Protein AF-A0A1X0QYY3-F1 (afdb_monomer_lite)

Secondary structure (DSSP, 8-state):
----SHHHHHHHHHHHHHHHHHHT--SS------HHHHHHHHHHHHHHHTS-----HHHHHHHHTTS-GGGPPPHHHHHHHHSPPPHHHHHHHHHTS-S-----TT---HHHHHHHH--S-EEEEEEPSS-TTSGGGEEEEEE--HHHHHHTT--

Structure (mmCIF, N/CA/C/O backbone):
data_AF-A0A1X0QYY3-F1
#
_entry.id   AF-A0A1X0QYY3-F1
#
loop_
_atom_site.group_PDB
_atom_site.id
_atom_site.type_symbol
_atom_site.label_atom_id
_atom_site.label_alt_id
_atom_site.label_comp_id
_atom_site.label_asym_id
_atom_site.label_entity_id
_atom_site.label_seq_id
_atom_site.pdbx_PDB_ins_code
_atom_site.Cartn_x
_atom_site.Cartn_y
_atom_site.Cartn_z
_atom_site.occupancy
_atom_site.B_iso_or_equiv
_atom_site.auth_seq_id
_atom_site.auth_comp_id
_atom_site.auth_asym_id
_atom_site.auth_atom_id
_atom_site.pdbx_PDB_model_num
ATOM 1 N N . MET A 1 1 ? -11.728 21.970 -19.030 1.00 33.69 1 MET A N 1
ATOM 2 C CA . MET A 1 1 ? -11.061 21.606 -20.298 1.00 33.69 1 MET A CA 1
ATOM 3 C C . MET A 1 1 ? -9.627 21.229 -19.942 1.00 33.69 1 MET A C 1
ATOM 5 O O . MET A 1 1 ? -8.885 22.093 -19.512 1.00 33.69 1 MET A O 1
ATOM 9 N N . GLN A 1 2 ? -9.416 19.934 -19.675 1.00 32.53 2 GLN A N 1
ATOM 10 C CA . GLN A 1 2 ? -8.563 19.033 -20.483 1.00 32.53 2 GLN A CA 1
ATOM 11 C C . GLN A 1 2 ? -7.072 19.194 -20.107 1.00 32.53 2 GLN A C 1
ATOM 13 O O . GLN A 1 2 ? -6.435 20.162 -20.486 1.00 32.53 2 GLN A O 1
ATOM 18 N N . VAL A 1 3 ? -6.589 18.435 -19.112 1.00 41.53 3 VAL A N 1
ATOM 19 C CA . VAL A 1 3 ? -5.843 17.160 -19.271 1.00 41.53 3 VAL A CA 1
ATOM 20 C C . VAL A 1 3 ? -4.565 17.349 -20.106 1.00 41.53 3 VAL A C 1
ATOM 22 O O . VAL A 1 3 ? -4.583 17.112 -21.304 1.00 41.53 3 VAL A O 1
ATOM 25 N N . SER A 1 4 ? -3.452 17.777 -19.488 1.00 36.91 4 SER A N 1
ATOM 26 C CA . SER A 1 4 ? -2.112 17.702 -20.112 1.00 36.91 4 SER A CA 1
ATOM 27 C C . SER A 1 4 ? -0.960 17.861 -19.100 1.00 36.91 4 SER A C 1
ATOM 29 O O . SER A 1 4 ? -0.068 18.687 -19.261 1.00 36.91 4 SER A O 1
ATOM 31 N N . ALA A 1 5 ? -0.984 17.103 -17.999 1.00 42.31 5 ALA A N 1
ATOM 32 C CA . ALA A 1 5 ? 0.175 17.015 -17.096 1.00 42.31 5 ALA A CA 1
ATOM 33 C C . ALA A 1 5 ? 1.003 15.742 -17.361 1.00 42.31 5 ALA A C 1
ATOM 35 O O . ALA A 1 5 ? 2.226 15.792 -17.373 1.00 42.31 5 ALA A O 1
ATOM 36 N N . GLY A 1 6 ? 0.346 14.620 -17.686 1.00 40.00 6 GLY A N 1
ATOM 37 C CA . GLY A 1 6 ? 1.027 13.338 -17.913 1.00 40.00 6 GLY A CA 1
ATOM 38 C C . GLY A 1 6 ? 1.786 13.224 -19.242 1.00 40.00 6 GLY A C 1
ATOM 39 O O . GLY A 1 6 ? 2.788 12.524 -19.310 1.00 40.00 6 GLY A O 1
ATOM 40 N N . VAL A 1 7 ? 1.359 13.928 -20.298 1.00 46.41 7 VAL A N 1
ATOM 41 C CA . VAL A 1 7 ? 1.981 13.814 -21.637 1.00 46.41 7 VAL A CA 1
ATOM 42 C C . VAL A 1 7 ? 3.328 14.547 -21.705 1.00 46.41 7 VAL A C 1
ATOM 44 O O . VAL A 1 7 ? 4.254 14.090 -22.369 1.00 46.41 7 VAL A O 1
ATOM 47 N N . ASN A 1 8 ? 3.472 15.650 -20.964 1.00 51.38 8 ASN A N 1
ATOM 48 C CA . ASN A 1 8 ? 4.705 16.442 -20.944 1.00 51.38 8 ASN A CA 1
ATOM 49 C C . ASN A 1 8 ? 5.856 15.715 -20.239 1.00 51.38 8 ASN A C 1
ATOM 51 O O . ASN A 1 8 ? 6.997 15.804 -20.681 1.00 51.38 8 ASN A O 1
ATOM 55 N N . GLN A 1 9 ? 5.558 14.941 -19.195 1.00 50.88 9 GLN A N 1
ATOM 56 C CA . GLN A 1 9 ? 6.575 14.204 -18.448 1.00 50.88 9 GLN A CA 1
ATOM 57 C C . GLN A 1 9 ? 7.105 12.996 -19.236 1.00 50.88 9 GLN A C 1
ATOM 59 O O . GLN A 1 9 ? 8.307 12.750 -19.250 1.00 50.88 9 GLN A O 1
ATOM 64 N N . VAL A 1 10 ? 6.238 12.290 -19.973 1.00 54.25 10 VAL A N 1
ATOM 65 C CA . VAL A 1 10 ? 6.645 11.155 -20.824 1.00 54.25 10 VAL A CA 1
ATOM 66 C C . VAL A 1 10 ? 7.508 11.613 -22.004 1.00 54.25 10 VAL A C 1
ATOM 68 O O . VAL A 1 10 ? 8.507 10.967 -22.312 1.00 54.25 10 VAL A O 1
ATOM 71 N N . ASN A 1 11 ? 7.173 12.745 -22.634 1.00 56.66 11 ASN A N 1
ATOM 72 C CA . ASN A 1 11 ? 7.979 13.312 -23.721 1.00 56.66 11 ASN A CA 1
ATOM 73 C C . ASN A 1 11 ? 9.353 13.802 -23.237 1.00 56.66 11 ASN A C 1
ATOM 75 O O . ASN A 1 11 ? 10.343 13.653 -23.951 1.00 56.66 11 ASN A O 1
ATOM 79 N N . TYR A 1 12 ? 9.424 14.348 -22.021 1.00 60.81 12 TYR A N 1
ATOM 80 C CA . TYR A 1 12 ? 10.675 14.798 -21.413 1.00 60.81 12 TYR A CA 1
ATOM 81 C C . TYR A 1 12 ? 11.611 13.619 -21.101 1.00 60.81 12 TYR A C 1
ATOM 83 O O . TYR A 1 12 ? 12.764 13.609 -21.528 1.00 60.81 12 TYR A O 1
ATOM 91 N N . LEU A 1 13 ? 11.079 12.567 -20.470 1.00 58.81 13 LEU A N 1
ATOM 92 C CA . LEU A 1 13 ? 11.838 11.354 -20.145 1.00 58.81 13 LEU A CA 1
ATOM 93 C C . LEU A 1 13 ? 12.320 10.605 -21.400 1.00 58.81 13 LEU A C 1
ATOM 95 O O . LEU A 1 13 ? 13.425 10.063 -21.408 1.00 58.81 13 LEU A O 1
ATOM 99 N N . TRP A 1 14 ? 11.537 10.608 -22.487 1.00 62.06 14 TRP A N 1
ATOM 100 C CA . TRP A 1 14 ? 11.977 10.064 -23.779 1.00 62.06 14 TRP A CA 1
ATOM 101 C C . TRP A 1 14 ? 13.148 10.846 -24.387 1.00 62.06 14 TRP A C 1
ATOM 103 O O . TRP A 1 14 ? 14.053 10.236 -24.960 1.00 62.06 14 TRP A O 1
ATOM 113 N N . GLY A 1 15 ? 13.157 12.174 -24.244 1.00 68.56 15 GLY A N 1
ATOM 114 C CA . GLY A 1 15 ? 14.273 13.019 -24.673 1.00 68.56 15 GLY A CA 1
ATOM 115 C C . GLY A 1 15 ? 15.559 12.748 -23.884 1.00 68.56 15 GLY A C 1
ATOM 116 O O . GLY A 1 15 ? 16.633 12.641 -24.476 1.00 68.56 15 GLY A O 1
ATOM 117 N N . GLU A 1 16 ? 15.455 12.558 -22.566 1.00 69.69 16 GLU A N 1
ATOM 118 C CA . GLU A 1 16 ? 16.599 12.233 -21.698 1.00 69.69 16 GLU A CA 1
ATOM 119 C C . GLU A 1 16 ? 17.161 10.831 -21.963 1.00 69.69 16 GLU A C 1
ATOM 121 O O . GLU A 1 16 ? 18.379 10.654 -22.029 1.00 69.69 16 GLU A O 1
ATOM 126 N N . LEU A 1 17 ? 16.296 9.846 -22.222 1.00 65.56 17 LEU A N 1
ATOM 127 C CA . LEU A 1 17 ? 16.700 8.505 -22.654 1.00 65.56 17 LEU A CA 1
ATOM 128 C C . LEU A 1 17 ? 17.460 8.527 -23.986 1.00 65.56 17 LEU A C 1
ATOM 130 O O . LEU A 1 17 ? 18.487 7.858 -24.135 1.00 65.56 17 LEU A O 1
ATOM 134 N N . GLN A 1 18 ? 16.988 9.316 -24.956 1.00 66.50 18 GLN A N 1
ATOM 135 C CA . GLN A 1 18 ? 17.684 9.493 -26.231 1.00 66.50 18 GLN A CA 1
ATOM 136 C C . GLN A 1 18 ? 19.045 10.171 -26.040 1.00 66.50 18 GLN A C 1
ATOM 138 O O . GLN A 1 18 ? 20.029 9.730 -26.638 1.00 66.50 18 GLN A O 1
ATOM 143 N N . ALA A 1 19 ? 19.138 11.187 -25.180 1.00 65.88 19 ALA A N 1
ATOM 144 C CA . ALA A 1 19 ? 20.401 11.847 -24.856 1.00 65.88 19 ALA A CA 1
ATOM 145 C C . ALA A 1 19 ? 21.389 10.903 -24.143 1.00 65.88 19 ALA A C 1
ATOM 147 O O . ALA A 1 19 ? 22.567 10.859 -24.505 1.00 65.88 19 ALA A O 1
ATOM 148 N N . TYR A 1 20 ? 20.917 10.079 -23.203 1.00 66.75 20 TYR A N 1
ATOM 149 C CA . TYR A 1 20 ? 21.732 9.088 -22.491 1.00 66.75 20 TYR A CA 1
ATOM 150 C C . TYR A 1 20 ? 22.242 7.973 -23.422 1.00 66.75 20 TYR A C 1
ATOM 152 O O . TYR A 1 20 ? 23.420 7.605 -23.388 1.00 66.75 20 TYR A O 1
ATOM 160 N N . SER A 1 21 ? 21.396 7.503 -24.345 1.00 64.25 21 SER A N 1
ATOM 161 C CA . SER A 1 21 ? 21.794 6.585 -25.424 1.00 64.25 21 SER A CA 1
ATOM 162 C C . SER A 1 21 ? 22.824 7.210 -26.380 1.00 64.25 21 SER A C 1
ATOM 164 O O . SER A 1 21 ? 23.722 6.526 -26.873 1.00 64.25 21 SER A O 1
ATOM 166 N N . CYS A 1 22 ? 22.750 8.522 -26.630 1.00 59.47 22 CYS A N 1
ATOM 167 C CA . CYS A 1 22 ? 23.766 9.238 -27.405 1.00 59.47 22 CYS A CA 1
ATOM 168 C C . CYS A 1 22 ? 25.091 9.402 -26.644 1.00 59.47 22 CYS A C 1
ATOM 170 O O . CYS A 1 22 ? 26.144 9.370 -27.274 1.00 59.47 22 CYS A O 1
ATOM 172 N N . SER A 1 23 ? 25.048 9.569 -25.318 1.00 61.09 23 SER A N 1
ATOM 173 C CA . SER A 1 23 ? 26.229 9.797 -24.471 1.00 61.09 23 SER A CA 1
ATOM 174 C C . SER A 1 23 ? 27.039 8.529 -24.182 1.00 61.09 23 SER A C 1
ATOM 176 O O . SER A 1 23 ? 28.231 8.618 -23.906 1.00 61.09 23 SER A O 1
ATOM 178 N N . THR A 1 24 ? 26.413 7.354 -24.234 1.00 57.12 24 THR A N 1
ATOM 179 C CA . THR A 1 24 ? 27.061 6.045 -24.019 1.00 57.12 24 THR A CA 1
ATOM 180 C C . THR A 1 24 ? 27.655 5.449 -25.302 1.00 57.12 24 THR A C 1
ATOM 182 O O . THR A 1 24 ? 28.271 4.382 -25.269 1.00 57.12 24 THR A O 1
ATOM 185 N N . ARG A 1 25 ? 27.526 6.147 -26.442 1.00 55.41 25 ARG A N 1
ATOM 186 C CA . ARG A 1 25 ? 28.123 5.757 -27.724 1.00 55.41 25 ARG A CA 1
ATOM 187 C C . ARG A 1 25 ? 29.646 5.874 -27.643 1.00 55.41 25 ARG A C 1
ATOM 189 O O . ARG A 1 25 ? 30.213 6.951 -27.804 1.00 55.41 25 ARG A O 1
ATOM 196 N N . ASN A 1 26 ? 30.313 4.751 -27.401 1.00 51.72 26 ASN A N 1
ATOM 197 C CA . ASN A 1 26 ? 31.762 4.682 -27.512 1.00 51.72 26 ASN A CA 1
ATOM 198 C C . ASN A 1 26 ? 32.194 4.907 -28.976 1.00 51.72 26 ASN A C 1
ATOM 200 O O . ASN A 1 26 ? 31.438 4.668 -29.917 1.00 51.72 26 ASN A O 1
ATOM 204 N N . THR A 1 27 ? 33.415 5.404 -29.123 1.00 50.72 27 THR A N 1
ATOM 205 C CA . THR A 1 27 ? 34.093 6.036 -30.268 1.00 50.72 27 THR A CA 1
ATOM 206 C C . THR A 1 27 ? 34.260 5.154 -31.520 1.00 50.72 27 THR A C 1
ATOM 208 O O . THR A 1 27 ? 35.345 5.020 -32.078 1.00 50.72 27 THR A O 1
ATOM 211 N N . SER A 1 28 ? 33.201 4.513 -31.994 1.00 49.25 28 SER A N 1
ATOM 212 C CA . SER A 1 28 ? 33.148 3.816 -33.279 1.00 49.25 28 SER A CA 1
ATOM 213 C C . SER A 1 28 ? 31.720 3.909 -33.789 1.00 49.25 28 SER A C 1
ATOM 215 O O . SER A 1 28 ? 30.808 3.321 -33.217 1.00 49.25 28 SER A O 1
ATOM 217 N N . GLN A 1 29 ? 31.530 4.716 -34.832 1.00 51.09 29 GLN A N 1
ATOM 218 C CA . GLN A 1 29 ? 30.257 5.041 -35.481 1.00 51.09 29 GLN A CA 1
ATOM 219 C C . GLN A 1 29 ? 29.562 3.805 -36.084 1.00 51.09 29 GLN A C 1
ATOM 221 O O . GLN A 1 29 ? 29.428 3.691 -37.299 1.00 51.09 29 GLN A O 1
ATOM 226 N N . THR A 1 30 ? 29.084 2.882 -35.254 1.00 46.44 30 THR A N 1
ATOM 227 C CA . THR A 1 30 ? 28.299 1.736 -35.718 1.00 46.44 30 THR A CA 1
ATOM 228 C C . THR A 1 30 ? 27.089 1.573 -34.819 1.00 46.44 30 THR A C 1
ATOM 230 O O . THR A 1 30 ? 27.193 1.186 -33.660 1.00 46.44 30 THR A O 1
ATOM 233 N N . ILE A 1 31 ? 25.926 1.924 -35.364 1.00 60.81 31 ILE A N 1
ATOM 234 C CA . ILE A 1 31 ? 24.623 1.725 -34.738 1.00 60.81 31 ILE A CA 1
ATOM 235 C C . ILE A 1 31 ? 24.265 0.253 -34.950 1.00 60.81 31 ILE A C 1
ATOM 237 O O . ILE A 1 31 ? 23.562 -0.084 -35.895 1.00 60.81 31 ILE A O 1
ATOM 241 N N . ASN A 1 32 ? 24.774 -0.632 -34.099 1.00 55.44 32 ASN A N 1
ATOM 242 C CA . ASN A 1 32 ? 24.188 -1.958 -33.949 1.00 55.44 32 ASN A CA 1
ATOM 243 C C . ASN A 1 32 ? 23.343 -1.902 -32.683 1.00 55.44 32 ASN A C 1
ATOM 245 O O . ASN A 1 32 ? 23.846 -1.646 -31.600 1.00 55.44 32 ASN A O 1
ATOM 249 N N . THR A 1 33 ? 22.029 -1.963 -32.875 1.00 65.75 33 THR A N 1
ATOM 250 C CA . THR A 1 33 ? 21.014 -1.792 -31.831 1.00 65.75 33 THR A CA 1
ATOM 251 C C . THR A 1 33 ? 20.364 -3.144 -31.599 1.00 65.75 33 THR A C 1
ATOM 253 O O . THR A 1 33 ? 19.229 -3.408 -32.001 1.00 65.75 33 THR A O 1
ATOM 256 N N . THR A 1 34 ? 21.129 -4.059 -31.015 1.00 74.44 34 THR A N 1
ATOM 257 C CA . THR A 1 34 ? 20.605 -5.368 -30.638 1.00 74.44 34 THR A CA 1
ATOM 258 C C . THR A 1 34 ? 19.624 -5.179 -29.483 1.00 74.44 34 THR A C 1
ATOM 260 O O . THR A 1 34 ? 19.819 -4.327 -28.617 1.00 74.44 34 THR A O 1
ATOM 263 N N . LYS A 1 35 ? 18.559 -5.989 -29.424 1.00 74.75 35 LYS A N 1
ATOM 264 C CA . LYS A 1 35 ? 17.562 -5.925 -28.337 1.00 74.75 35 LYS A CA 1
ATOM 265 C C . LYS A 1 35 ? 18.203 -5.993 -26.939 1.00 74.75 35 LYS A C 1
ATOM 267 O O . LYS A 1 35 ? 17.701 -5.352 -26.026 1.00 74.75 35 LYS A O 1
ATOM 272 N N . GLY A 1 36 ? 19.295 -6.749 -26.788 1.00 76.25 36 GLY A N 1
ATOM 273 C CA . GLY A 1 36 ? 20.052 -6.839 -25.534 1.00 76.25 36 GLY A CA 1
ATOM 274 C C . GLY A 1 36 ? 20.667 -5.501 -25.120 1.00 76.25 36 GLY A C 1
ATOM 275 O O . GLY A 1 36 ? 20.405 -5.028 -24.025 1.00 76.25 36 GLY A O 1
ATOM 276 N N . GLU A 1 37 ? 21.360 -4.831 -26.041 1.00 77.00 37 GLU A N 1
ATOM 277 C CA . GLU A 1 37 ? 22.013 -3.539 -25.788 1.00 77.00 37 GLU A CA 1
ATOM 278 C C . GLU A 1 37 ? 20.995 -2.444 -25.434 1.00 77.00 37 GLU A C 1
ATOM 280 O O . GLU A 1 37 ? 21.240 -1.621 -24.555 1.00 77.00 37 GLU A O 1
ATOM 285 N N . MET A 1 38 ? 19.810 -2.457 -26.061 1.00 78.88 38 MET A N 1
ATOM 286 C CA . MET A 1 38 ? 18.720 -1.552 -25.675 1.00 78.88 38 MET A CA 1
ATOM 287 C C . MET A 1 38 ? 18.208 -1.820 -24.254 1.00 78.88 38 MET A C 1
ATOM 289 O O . MET A 1 38 ? 17.923 -0.871 -23.526 1.00 78.88 38 MET A O 1
ATOM 293 N N . LEU A 1 39 ? 18.072 -3.090 -23.855 1.00 81.94 39 LEU A N 1
ATOM 294 C CA . LEU A 1 39 ? 17.605 -3.449 -22.513 1.00 81.94 39 LEU A CA 1
ATOM 295 C C . LEU A 1 39 ? 18.621 -3.058 -21.439 1.00 81.94 39 LEU A C 1
ATOM 297 O O . LEU A 1 39 ? 18.211 -2.549 -20.399 1.00 81.94 39 LEU A O 1
ATOM 301 N N . ASP A 1 40 ? 19.915 -3.214 -21.713 1.00 81.38 40 ASP A N 1
ATOM 302 C CA . ASP A 1 40 ? 20.981 -2.816 -20.791 1.00 81.38 40 ASP A CA 1
ATOM 303 C C . ASP A 1 40 ? 20.992 -1.294 -20.570 1.00 81.38 40 ASP A C 1
ATOM 305 O 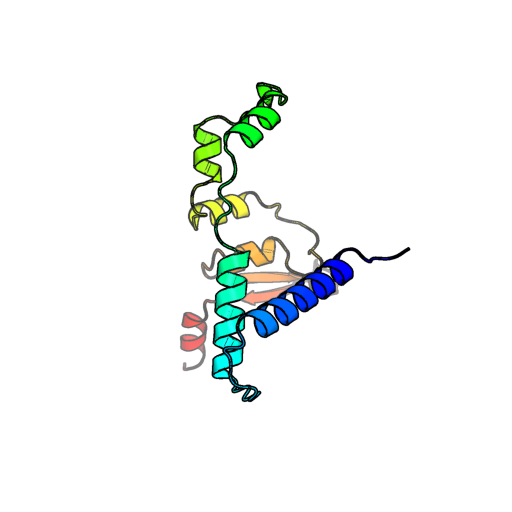O . ASP A 1 40 ? 21.100 -0.829 -19.434 1.00 81.38 40 ASP A O 1
ATOM 309 N N . ILE A 1 41 ? 20.786 -0.506 -21.633 1.00 81.50 41 ILE A N 1
ATOM 310 C CA . ILE A 1 41 ? 20.673 0.961 -21.544 1.00 81.50 41 ILE A CA 1
ATOM 311 C C . ILE A 1 41 ? 19.443 1.372 -20.726 1.00 81.50 41 ILE A C 1
ATOM 313 O O . ILE A 1 41 ? 19.537 2.247 -19.866 1.00 81.50 41 ILE A O 1
ATOM 317 N N . VAL A 1 42 ? 18.290 0.745 -20.975 1.00 82.62 42 VAL A N 1
ATOM 318 C CA . VAL A 1 42 ? 17.044 1.027 -20.244 1.00 82.62 42 VAL A CA 1
ATOM 319 C C . VAL A 1 42 ? 17.185 0.657 -18.767 1.00 82.62 42 VAL A C 1
ATOM 321 O O . VAL A 1 42 ? 16.783 1.433 -17.899 1.00 82.62 42 VAL A O 1
ATOM 324 N N . ALA A 1 43 ? 17.789 -0.495 -18.471 1.00 84.06 43 ALA A N 1
ATOM 325 C CA . ALA A 1 43 ? 18.042 -0.941 -17.108 1.00 84.06 43 ALA A CA 1
ATOM 326 C C . ALA A 1 43 ? 18.977 0.024 -16.369 1.00 84.06 43 ALA A C 1
ATOM 328 O O . ALA A 1 43 ? 18.665 0.419 -15.246 1.00 84.06 43 ALA A O 1
ATOM 329 N N . ALA A 1 44 ? 20.074 0.453 -16.998 1.00 84.06 44 ALA A N 1
ATOM 330 C CA . ALA A 1 44 ? 20.995 1.429 -16.420 1.00 84.06 44 ALA A CA 1
ATOM 331 C C . ALA A 1 44 ? 20.310 2.778 -16.162 1.00 84.06 44 ALA A C 1
ATOM 333 O O . ALA A 1 44 ? 20.397 3.304 -15.054 1.00 84.06 44 ALA A O 1
ATOM 334 N N . PHE A 1 45 ? 19.560 3.295 -17.140 1.00 84.69 45 PHE A N 1
ATOM 335 C CA . PHE A 1 45 ? 18.845 4.562 -17.004 1.00 84.69 45 PHE A CA 1
ATOM 336 C C . PHE A 1 45 ? 17.845 4.534 -15.849 1.00 84.69 45 PHE A C 1
ATOM 338 O O . PHE A 1 45 ? 17.888 5.408 -14.989 1.00 84.69 45 PHE A O 1
ATOM 345 N N . TYR A 1 46 ? 16.968 3.528 -15.790 1.00 83.56 46 TYR A N 1
ATOM 346 C CA . TYR A 1 46 ? 15.976 3.453 -14.717 1.00 83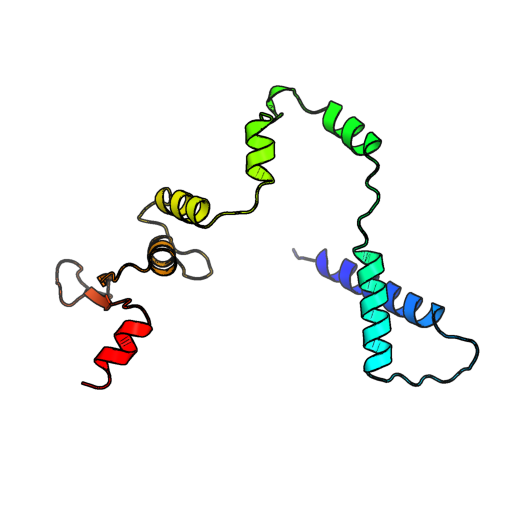.56 46 TYR A CA 1
ATOM 347 C C . TYR A 1 46 ? 16.602 3.129 -13.361 1.00 83.56 46 TYR A C 1
ATOM 349 O O . TYR A 1 46 ? 16.100 3.604 -12.346 1.00 83.56 46 TYR A O 1
ATOM 357 N N . SER A 1 47 ? 17.720 2.399 -13.330 1.00 84.88 47 SER A N 1
ATOM 358 C CA . SER A 1 47 ? 18.485 2.204 -12.094 1.00 84.88 47 SER A CA 1
ATOM 359 C C . SER A 1 47 ? 19.048 3.526 -11.572 1.00 84.88 47 SER A C 1
ATOM 361 O O . SER A 1 47 ? 19.045 3.749 -10.369 1.00 84.88 47 SER A O 1
ATOM 363 N N . THR A 1 48 ? 19.494 4.423 -12.456 1.00 85.12 48 THR A N 1
ATOM 364 C CA . THR A 1 48 ? 19.926 5.777 -12.080 1.00 85.12 48 THR A CA 1
ATOM 365 C C . THR A 1 48 ? 18.748 6.691 -11.736 1.00 85.12 48 THR A C 1
ATOM 367 O O . THR A 1 48 ? 18.837 7.448 -10.778 1.00 85.12 48 THR A O 1
ATOM 370 N N . LEU A 1 49 ? 17.637 6.614 -12.472 1.00 85.06 49 LEU A N 1
ATOM 371 C CA . LEU A 1 49 ? 16.456 7.458 -12.256 1.00 85.06 49 LEU A CA 1
ATOM 372 C C . LEU A 1 49 ? 15.778 7.176 -10.910 1.00 85.06 49 LEU A C 1
ATOM 374 O O . LEU A 1 49 ? 15.294 8.092 -10.254 1.00 85.06 49 LEU A O 1
ATOM 378 N N . TYR A 1 50 ? 15.731 5.902 -10.520 1.00 80.69 50 TYR A N 1
ATOM 379 C CA . TYR A 1 50 ? 15.152 5.445 -9.259 1.00 80.69 50 TYR A CA 1
ATOM 380 C C . TYR A 1 50 ? 16.214 5.114 -8.209 1.00 80.69 50 TYR A C 1
ATOM 382 O O . TYR A 1 50 ? 15.920 4.402 -7.244 1.00 80.69 50 TYR A O 1
ATOM 390 N N . LEU A 1 51 ? 17.443 5.615 -8.375 1.00 81.44 51 LEU A N 1
ATOM 391 C CA . LEU A 1 51 ? 18.413 5.580 -7.289 1.00 81.44 51 LEU A CA 1
ATOM 392 C C . LEU A 1 51 ? 17.778 6.306 -6.089 1.00 81.44 51 LEU A C 1
ATOM 394 O O . LEU A 1 51 ? 17.120 7.328 -6.297 1.00 81.44 51 LEU A O 1
ATOM 398 N N . PRO A 1 52 ? 17.921 5.803 -4.850 1.00 71.56 52 PRO A N 1
ATOM 399 C CA . PRO A 1 52 ? 17.421 6.519 -3.690 1.00 71.56 52 PRO A CA 1
ATOM 400 C C . PRO A 1 52 ? 18.121 7.872 -3.663 1.00 71.56 52 PRO A C 1
ATOM 402 O O . PRO A 1 52 ? 19.333 7.935 -3.449 1.00 71.56 52 PRO A O 1
ATOM 405 N N . ASP A 1 53 ? 17.372 8.933 -3.950 1.00 68.94 53 ASP A N 1
ATOM 406 C CA . ASP A 1 53 ? 17.900 10.283 -3.866 1.00 68.94 53 ASP A CA 1
ATOM 407 C C . ASP A 1 53 ? 18.402 10.457 -2.431 1.00 68.94 53 ASP A C 1
ATOM 409 O O . ASP A 1 53 ? 17.727 10.025 -1.485 1.00 68.94 53 ASP A O 1
ATOM 413 N N . SER A 1 54 ? 19.602 11.010 -2.242 1.00 68.50 54 SER A N 1
ATOM 414 C CA . SER A 1 54 ? 20.084 11.312 -0.896 1.00 68.50 54 SER A CA 1
ATOM 415 C C . SER A 1 54 ? 19.259 12.488 -0.394 1.00 68.50 54 SER A C 1
ATOM 417 O O . SER A 1 54 ? 19.673 13.641 -0.499 1.00 68.50 54 SER A O 1
ATOM 419 N N . ALA A 1 55 ? 18.040 12.200 0.054 1.00 65.25 55 ALA A N 1
ATOM 420 C CA . ALA A 1 55 ? 17.117 13.191 0.546 1.00 65.25 55 ALA A CA 1
ATOM 421 C C . ALA A 1 55 ? 17.825 13.916 1.687 1.00 65.25 55 ALA A C 1
ATOM 423 O O . ALA A 1 55 ? 18.184 13.308 2.698 1.00 65.25 55 ALA A O 1
ATOM 424 N N . ASP A 1 56 ? 18.095 15.201 1.481 1.00 77.56 56 ASP A N 1
ATOM 425 C CA . ASP A 1 56 ? 18.726 16.031 2.486 1.00 77.56 56 ASP A CA 1
ATOM 426 C C . ASP A 1 56 ? 17.780 16.122 3.686 1.00 77.56 56 ASP A C 1
ATOM 428 O O . ASP A 1 56 ? 16.769 16.830 3.677 1.00 77.56 56 ASP A O 1
ATOM 432 N N . LEU A 1 57 ? 18.105 15.345 4.718 1.00 76.25 57 LEU A N 1
ATOM 433 C CA . LEU A 1 57 ? 17.312 15.236 5.937 1.00 76.25 57 LEU A CA 1
ATOM 434 C C . LEU A 1 57 ? 17.141 16.606 6.610 1.00 76.25 57 LEU A C 1
ATOM 436 O O . LEU A 1 57 ? 16.145 16.819 7.298 1.00 76.25 57 LEU A O 1
ATOM 440 N N . SER A 1 58 ? 18.061 17.551 6.369 1.00 79.94 58 SER A N 1
ATOM 441 C CA . SER A 1 58 ? 17.970 18.910 6.905 1.00 79.94 58 SER A CA 1
ATOM 442 C C . SER A 1 58 ? 16.858 19.733 6.242 1.00 79.94 58 SER A C 1
ATOM 444 O O . SER A 1 58 ? 16.100 20.403 6.943 1.00 79.94 58 SER A O 1
ATOM 446 N N . SER A 1 59 ? 16.668 19.602 4.926 1.00 80.56 59 SER A N 1
ATOM 447 C CA . SER A 1 59 ? 15.561 20.228 4.190 1.00 80.56 59 SER A CA 1
ATOM 448 C C . SER A 1 59 ? 14.192 19.685 4.615 1.00 80.56 59 SER A C 1
ATOM 450 O O . SER A 1 59 ? 13.228 20.445 4.734 1.00 80.56 59 SER A O 1
ATOM 452 N N . ILE A 1 60 ? 14.106 18.378 4.886 1.00 80.94 60 ILE A N 1
ATOM 453 C CA . ILE A 1 60 ? 12.883 17.744 5.400 1.00 80.94 60 ILE A CA 1
ATOM 454 C C . ILE A 1 60 ? 12.563 18.277 6.801 1.00 80.94 60 ILE A C 1
ATOM 456 O O . ILE A 1 60 ? 11.438 18.710 7.045 1.00 80.94 60 ILE A O 1
ATOM 460 N N . ASP A 1 61 ? 13.547 18.313 7.700 1.00 80.69 61 ASP A N 1
ATOM 461 C CA . ASP A 1 61 ? 13.385 18.826 9.066 1.00 80.69 61 ASP A CA 1
ATOM 462 C C . ASP A 1 61 ? 12.985 20.314 9.078 1.00 80.69 61 ASP A C 1
ATOM 464 O O . ASP A 1 61 ? 12.093 20.726 9.821 1.00 80.69 61 ASP A O 1
ATOM 468 N N . SER A 1 62 ? 13.561 21.128 8.186 1.00 83.88 62 SER A N 1
ATOM 469 C CA . SER A 1 62 ? 13.166 22.528 7.985 1.00 83.88 62 SER A CA 1
ATOM 470 C C . SER A 1 62 ? 11.709 22.695 7.545 1.00 83.88 62 SER A C 1
ATOM 472 O O . SER A 1 62 ? 11.066 23.650 7.977 1.00 83.88 62 SER A O 1
ATOM 474 N N . LEU A 1 63 ? 11.173 21.792 6.718 1.00 80.81 63 LEU A N 1
ATOM 475 C CA . LEU A 1 63 ? 9.765 21.813 6.305 1.00 80.81 63 LEU A CA 1
ATOM 476 C C . LEU A 1 63 ? 8.832 21.310 7.414 1.00 80.81 63 LEU A C 1
ATOM 478 O O . LEU A 1 63 ? 7.793 21.922 7.668 1.00 80.81 63 LEU A O 1
ATOM 482 N N . LEU A 1 64 ? 9.209 20.226 8.097 1.00 76.69 64 LEU A N 1
ATOM 483 C CA . LE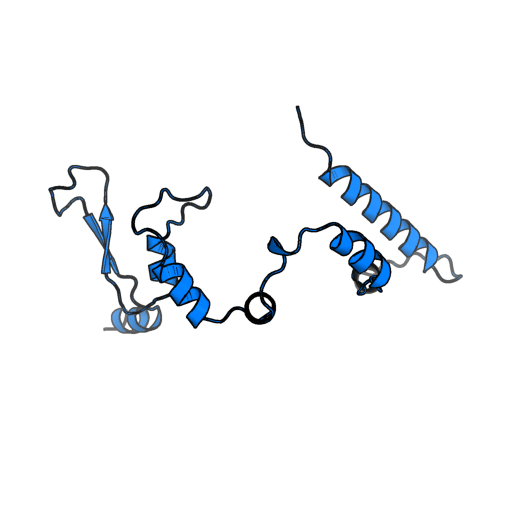U A 1 64 ? 8.412 19.625 9.170 1.00 76.69 64 LEU A CA 1
ATOM 484 C C . LEU A 1 64 ? 8.327 20.523 10.412 1.00 76.69 64 LEU A C 1
ATOM 486 O O . LEU A 1 64 ? 7.299 20.521 11.086 1.00 76.69 64 LEU A O 1
ATOM 490 N N . ARG A 1 65 ? 9.335 21.369 10.666 1.00 76.81 65 ARG A N 1
ATOM 491 C CA . ARG A 1 65 ? 9.330 22.370 11.751 1.00 76.81 65 ARG A CA 1
ATOM 492 C C . ARG A 1 65 ? 8.137 23.331 11.736 1.00 76.81 65 ARG A C 1
ATOM 494 O O . ARG A 1 65 ? 7.817 23.891 12.780 1.00 76.81 65 ARG A O 1
ATOM 501 N N . PHE A 1 66 ? 7.492 23.546 10.588 1.00 79.88 66 PHE A N 1
ATOM 502 C CA . PHE A 1 66 ? 6.310 24.411 10.484 1.00 79.88 66 PHE A CA 1
ATOM 503 C C . PHE A 1 66 ? 4.989 23.690 10.792 1.00 79.88 66 PHE A C 1
ATOM 505 O O . PHE A 1 66 ? 3.950 24.346 10.898 1.00 79.88 66 PHE A O 1
ATOM 512 N N . LEU A 1 67 ? 4.999 22.360 10.928 1.00 78.56 67 LEU A N 1
ATOM 513 C CA . LEU A 1 67 ? 3.815 21.593 11.308 1.00 78.56 67 LEU A CA 1
ATOM 514 C C . LEU A 1 67 ? 3.579 21.700 12.817 1.00 78.56 67 LEU A C 1
ATOM 516 O O . LEU A 1 67 ? 4.503 21.567 13.616 1.00 78.56 67 LEU A O 1
ATOM 520 N N . LEU A 1 68 ? 2.323 21.926 13.205 1.00 71.06 68 LEU A N 1
ATOM 521 C CA . LEU A 1 68 ? 1.925 21.964 14.611 1.00 71.06 68 LEU A CA 1
ATOM 522 C C . LEU A 1 68 ? 2.125 20.592 15.280 1.00 71.06 68 LEU A C 1
ATOM 524 O O . LEU A 1 68 ? 1.882 19.550 14.672 1.00 71.06 68 LEU A O 1
ATOM 528 N N . GLU A 1 69 ? 2.501 20.600 16.561 1.00 65.25 69 GLU A N 1
ATOM 529 C CA . GLU A 1 69 ? 2.784 19.404 17.377 1.00 65.25 69 GLU A CA 1
ATOM 530 C C . GLU A 1 69 ? 1.623 18.389 17.426 1.00 65.25 69 GLU A C 1
ATOM 532 O O . GLU A 1 69 ? 1.844 17.196 17.604 1.00 65.25 69 GLU A O 1
ATOM 537 N N . ASN A 1 70 ? 0.383 18.825 17.191 1.00 67.38 70 ASN A N 1
ATOM 538 C CA . ASN A 1 70 ? -0.797 17.956 17.151 1.00 67.38 70 ASN A CA 1
ATOM 539 C C . ASN A 1 70 ? -0.960 17.154 15.844 1.00 67.38 70 ASN A C 1
ATOM 541 O O . ASN A 1 70 ? -1.867 16.326 15.764 1.00 67.38 70 ASN A O 1
ATOM 545 N N . LEU A 1 71 ? -0.130 17.400 14.824 1.00 68.38 71 LEU A N 1
ATOM 546 C CA . LEU A 1 71 ? -0.073 16.589 13.601 1.00 68.38 71 LEU A CA 1
ATOM 547 C C . LEU A 1 71 ? 0.986 15.478 13.674 1.00 68.38 71 LEU A C 1
ATOM 549 O O . LEU A 1 71 ? 1.034 14.631 12.780 1.00 68.38 71 LEU A O 1
ATOM 553 N N . TYR A 1 72 ? 1.818 15.454 14.718 1.00 77.94 72 TYR A N 1
ATOM 554 C CA . TYR A 1 72 ? 2.791 14.386 14.907 1.00 77.94 72 TYR A CA 1
ATOM 555 C C . TYR A 1 72 ? 2.079 13.140 15.426 1.00 77.94 72 TYR A C 1
ATOM 557 O O . TYR A 1 72 ? 1.449 13.135 16.483 1.00 77.94 72 TYR A O 1
ATOM 565 N N . LEU A 1 73 ? 2.180 12.060 14.659 1.00 80.56 73 LEU A N 1
ATOM 566 C CA . LEU A 1 73 ? 1.737 10.743 15.094 1.00 80.56 73 LEU A CA 1
ATOM 567 C C . LEU A 1 73 ? 2.594 10.272 16.272 1.00 80.56 73 LEU A C 1
ATOM 569 O O . LEU A 1 73 ? 3.784 10.585 16.339 1.00 80.56 73 LEU A O 1
ATOM 573 N N . SER A 1 74 ? 2.024 9.471 17.174 1.00 87.50 74 SER A N 1
ATOM 574 C CA . SER A 1 74 ? 2.823 8.808 18.207 1.00 87.50 74 SER A CA 1
ATOM 575 C C . SER A 1 74 ? 3.884 7.910 17.566 1.00 87.50 74 SER A C 1
ATOM 577 O O . SER A 1 74 ? 3.668 7.357 16.488 1.00 87.50 74 SER A O 1
ATOM 579 N N . GLU A 1 75 ? 5.013 7.708 18.245 1.00 85.94 75 GLU A N 1
ATOM 580 C CA . GLU A 1 75 ? 6.076 6.798 17.790 1.00 85.94 75 GLU A CA 1
ATOM 581 C C . GLU A 1 75 ? 5.527 5.393 17.466 1.00 85.94 75 GLU A C 1
ATOM 583 O O . GLU A 1 75 ? 5.911 4.759 16.483 1.00 85.94 75 GLU A O 1
ATOM 588 N N . THR A 1 76 ? 4.526 4.950 18.230 1.00 88.31 76 THR A N 1
ATOM 589 C CA . THR A 1 76 ? 3.787 3.703 17.998 1.00 88.31 76 THR A CA 1
ATOM 590 C C . THR A 1 76 ? 2.951 3.713 16.715 1.00 88.31 76 THR A C 1
ATOM 592 O O . THR A 1 76 ? 2.916 2.718 15.999 1.00 88.31 76 THR A O 1
ATOM 595 N N . ALA A 1 77 ? 2.287 4.822 16.383 1.00 86.44 77 ALA A N 1
ATOM 596 C CA . ALA A 1 77 ? 1.514 4.939 15.150 1.00 86.44 77 ALA A CA 1
ATOM 597 C C . ALA A 1 77 ? 2.433 5.059 13.926 1.00 86.44 77 ALA A C 1
ATOM 599 O O . ALA A 1 77 ? 2.151 4.464 12.890 1.00 86.44 77 ALA A O 1
ATOM 600 N N . GLN A 1 78 ? 3.561 5.764 14.052 1.00 88.75 78 GLN A N 1
ATOM 601 C CA . GLN A 1 78 ? 4.566 5.860 12.989 1.00 88.75 78 GLN A CA 1
ATOM 602 C C . GLN A 1 78 ? 5.157 4.487 12.656 1.00 88.75 78 GLN A C 1
ATOM 604 O O . GLN A 1 78 ? 5.190 4.089 11.493 1.00 88.75 78 GLN A O 1
ATOM 609 N N . THR A 1 79 ? 5.565 3.731 13.677 1.00 87.75 79 THR A N 1
ATOM 610 C CA . THR A 1 79 ? 6.093 2.370 13.502 1.00 87.75 79 THR A CA 1
ATOM 611 C C . THR A 1 79 ? 5.046 1.413 12.933 1.00 87.75 79 THR A C 1
ATOM 613 O O . THR A 1 79 ? 5.375 0.609 12.061 1.00 87.75 79 THR A O 1
ATOM 616 N N . MET A 1 80 ? 3.780 1.538 13.340 1.00 87.75 80 MET A N 1
ATOM 617 C CA . MET A 1 80 ? 2.679 0.747 12.784 1.00 87.75 80 MET A CA 1
ATOM 618 C C . MET A 1 80 ? 2.431 1.054 11.298 1.00 87.75 80 MET A C 1
ATOM 620 O O . MET A 1 80 ? 2.299 0.124 10.507 1.00 87.75 80 MET A O 1
ATOM 624 N N . LEU A 1 81 ? 2.463 2.326 10.887 1.00 85.56 81 LEU A N 1
ATOM 625 C CA . LEU A 1 81 ? 2.274 2.721 9.482 1.00 85.56 81 LEU A CA 1
ATOM 626 C C . LEU A 1 81 ? 3.417 2.291 8.552 1.00 85.56 81 LEU A C 1
ATOM 628 O O . LEU A 1 81 ? 3.184 2.091 7.363 1.00 85.56 81 LEU A O 1
ATOM 632 N N . ILE A 1 82 ? 4.641 2.175 9.073 1.00 89.56 82 ILE A N 1
ATOM 633 C CA . ILE A 1 82 ? 5.819 1.738 8.301 1.00 89.56 82 ILE A CA 1
ATOM 634 C C . ILE A 1 82 ? 5.933 0.203 8.283 1.00 89.56 82 ILE A C 1
ATOM 636 O O . ILE A 1 82 ? 6.621 -0.364 7.432 1.00 89.56 82 ILE A O 1
ATOM 640 N N . SER A 1 83 ? 5.262 -0.488 9.209 1.00 87.62 83 SER A N 1
ATOM 641 C CA . SER A 1 83 ? 5.293 -1.947 9.267 1.00 87.62 83 SER A CA 1
ATOM 642 C C . SER A 1 83 ? 4.679 -2.587 8.006 1.00 87.62 83 SER A C 1
ATOM 644 O O . SER A 1 83 ? 3.734 -2.042 7.428 1.00 87.62 83 SER A O 1
ATOM 646 N N . PRO A 1 84 ? 5.198 -3.742 7.544 1.00 91.19 84 PRO A N 1
ATOM 647 C CA . PRO A 1 84 ? 4.605 -4.463 6.423 1.00 91.19 84 PRO A CA 1
ATOM 648 C C . PRO A 1 84 ? 3.140 -4.830 6.689 1.00 91.19 84 PRO A C 1
ATOM 650 O O . PRO A 1 84 ? 2.794 -5.279 7.780 1.00 91.19 84 PRO A O 1
ATOM 65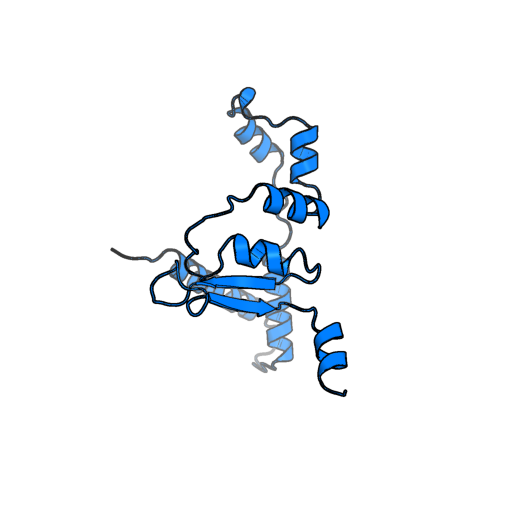3 N N . ILE A 1 85 ? 2.288 -4.706 5.668 1.00 87.69 85 ILE A N 1
ATOM 654 C CA . ILE A 1 85 ? 0.868 -5.065 5.767 1.00 87.69 85 ILE A CA 1
ATOM 655 C C . ILE A 1 85 ? 0.743 -6.577 6.000 1.00 87.69 85 ILE A C 1
ATOM 657 O O . ILE A 1 85 ? 1.131 -7.379 5.148 1.00 87.69 85 ILE A O 1
ATOM 661 N N . THR A 1 86 ? 0.178 -6.967 7.143 1.00 88.62 86 THR A N 1
ATOM 662 C CA . THR A 1 86 ? -0.074 -8.370 7.491 1.00 88.62 86 THR A CA 1
ATOM 663 C C . THR A 1 86 ? -1.450 -8.827 7.012 1.00 88.62 86 THR A C 1
ATOM 665 O O . THR A 1 86 ? -2.379 -8.031 6.863 1.00 88.62 86 THR A O 1
ATOM 668 N N . TYR A 1 87 ? -1.604 -10.136 6.791 1.00 84.31 87 TYR A N 1
ATOM 669 C CA . TYR A 1 87 ? -2.905 -10.729 6.467 1.00 84.31 87 TYR A CA 1
ATOM 670 C C . TYR A 1 87 ? -3.945 -10.454 7.563 1.00 84.31 87 TYR A C 1
ATOM 672 O O . TYR A 1 87 ? -5.095 -10.142 7.265 1.00 84.31 87 TYR A O 1
ATOM 680 N N . ASP A 1 88 ? -3.523 -10.490 8.824 1.00 83.81 88 ASP A N 1
ATOM 681 C CA . ASP A 1 88 ? -4.375 -10.227 9.984 1.00 83.81 88 ASP A CA 1
ATOM 682 C C . ASP A 1 88 ? -4.885 -8.780 9.970 1.00 83.81 88 ASP A C 1
ATOM 684 O O . ASP A 1 88 ? -6.075 -8.545 10.171 1.00 83.81 88 ASP A O 1
ATOM 688 N N . GLY A 1 89 ? -4.014 -7.822 9.627 1.00 84.38 89 GLY A N 1
ATOM 689 C CA . GLY A 1 89 ? -4.388 -6.417 9.456 1.00 84.38 89 GLY A CA 1
ATOM 690 C C . GLY A 1 89 ? -5.350 -6.200 8.285 1.00 84.38 89 GLY A C 1
ATOM 691 O O . GLY A 1 89 ? -6.264 -5.379 8.365 1.00 84.38 89 GLY A O 1
ATOM 692 N N . ILE A 1 90 ? -5.211 -6.982 7.210 1.00 86.19 90 ILE A N 1
ATOM 693 C CA . ILE A 1 90 ? -6.172 -6.983 6.098 1.00 86.19 90 ILE A CA 1
ATOM 694 C C . ILE A 1 90 ? -7.527 -7.534 6.564 1.00 86.19 90 ILE A C 1
ATOM 696 O O . ILE A 1 90 ? -8.568 -6.940 6.272 1.00 86.19 90 ILE A O 1
ATOM 700 N N . LEU A 1 91 ? -7.535 -8.649 7.300 1.00 84.00 91 LEU A N 1
ATOM 701 C CA . LEU A 1 91 ? -8.756 -9.270 7.812 1.00 84.00 91 LEU A CA 1
ATOM 702 C C . LEU A 1 91 ? -9.491 -8.342 8.790 1.00 84.00 91 LEU A C 1
ATOM 704 O O . LEU A 1 91 ? -10.711 -8.182 8.689 1.00 84.00 91 LEU A O 1
ATOM 708 N N . GLU A 1 92 ? -8.753 -7.688 9.687 1.00 84.81 92 GLU A N 1
ATOM 709 C CA . GLU A 1 92 ? -9.270 -6.672 10.604 1.00 84.81 92 GLU A CA 1
ATOM 710 C C . GLU A 1 92 ? -9.855 -5.482 9.832 1.00 84.81 92 GLU A C 1
ATOM 712 O O . GLU A 1 92 ? -11.008 -5.103 10.063 1.00 84.81 92 GLU A O 1
ATOM 717 N N . GLY A 1 93 ? -9.135 -4.963 8.833 1.00 82.88 93 GLY A N 1
ATOM 718 C CA . GLY A 1 93 ? -9.610 -3.873 7.978 1.00 82.88 93 GLY A CA 1
ATOM 719 C C . GLY A 1 93 ? -10.919 -4.202 7.251 1.00 82.88 93 GLY A C 1
ATOM 720 O O . GLY A 1 93 ? -11.836 -3.379 7.198 1.00 82.88 93 GLY A O 1
ATOM 721 N N . ILE A 1 94 ? -11.060 -5.432 6.754 1.00 81.44 94 ILE A N 1
ATOM 722 C CA . ILE A 1 94 ? -12.286 -5.904 6.092 1.00 81.44 94 ILE A CA 1
ATOM 723 C C . ILE A 1 94 ? -13.425 -6.098 7.086 1.00 81.44 94 ILE A C 1
ATOM 725 O O . ILE A 1 94 ? -14.590 -5.866 6.742 1.00 81.44 94 ILE A O 1
ATOM 729 N N . SER A 1 95 ? -13.119 -6.518 8.315 1.00 77.62 95 SER A N 1
ATOM 730 C CA . SER A 1 95 ? -14.122 -6.693 9.365 1.00 77.62 95 SER A CA 1
ATOM 731 C C . SER A 1 95 ? -14.867 -5.382 9.647 1.00 77.62 95 SER A C 1
ATOM 733 O O . SER A 1 95 ? -16.095 -5.411 9.786 1.00 77.62 95 SER A O 1
ATOM 735 N N . CYS A 1 96 ? -14.151 -4.254 9.567 1.00 78.69 96 CYS A N 1
ATOM 736 C CA . CYS A 1 96 ? -14.646 -2.889 9.735 1.00 78.69 96 CYS A CA 1
ATOM 737 C C . CYS A 1 96 ? -15.409 -2.338 8.518 1.00 78.69 96 CYS A C 1
ATOM 739 O O . CYS A 1 96 ? -16.089 -1.317 8.636 1.00 78.69 96 CYS A O 1
ATOM 741 N N . CYS A 1 97 ? -15.331 -2.982 7.346 1.00 78.69 97 CYS A N 1
ATOM 742 C CA . CYS A 1 97 ? -16.046 -2.509 6.163 1.00 78.69 97 CYS A CA 1
ATOM 743 C C . CYS A 1 97 ? -17.574 -2.636 6.335 1.00 78.69 97 CYS A C 1
ATOM 745 O O . CYS A 1 97 ? -18.064 -3.679 6.793 1.00 78.69 97 CYS A O 1
ATOM 747 N N . PRO A 1 98 ? -18.355 -1.620 5.919 1.00 75.50 98 PRO A N 1
ATOM 748 C CA . PRO A 1 98 ? -19.808 -1.659 6.008 1.00 75.50 98 PRO A CA 1
ATOM 749 C C . PRO A 1 98 ? -20.378 -2.784 5.136 1.00 75.50 98 PRO A C 1
ATOM 751 O O . PRO A 1 98 ? -19.947 -2.999 4.005 1.00 75.50 98 PRO A O 1
ATOM 754 N N . LYS A 1 99 ? -21.391 -3.488 5.656 1.00 65.94 99 LYS A N 1
ATOM 755 C CA . LYS A 1 99 ? -22.009 -4.644 4.980 1.00 65.94 99 LYS A CA 1
ATOM 756 C C . LYS A 1 99 ? -22.746 -4.274 3.695 1.00 65.94 99 LYS A C 1
ATOM 758 O O . LYS A 1 99 ? -22.942 -5.138 2.864 1.00 65.94 99 LYS A O 1
ATOM 763 N N . ARG A 1 100 ? -23.160 -3.016 3.535 1.00 65.75 100 ARG A N 1
ATOM 764 C CA . ARG A 1 100 ? -23.800 -2.513 2.318 1.00 65.75 100 ARG A CA 1
ATOM 765 C C . ARG A 1 100 ? -23.048 -1.285 1.839 1.00 65.75 100 ARG A C 1
ATOM 767 O O . ARG A 1 100 ? -23.123 -0.235 2.472 1.00 65.75 100 ARG A O 1
ATOM 774 N N . SER A 1 101 ? -22.341 -1.417 0.724 1.00 67.69 101 SER A N 1
ATOM 775 C CA . SER A 1 101 ? -21.822 -0.279 -0.029 1.00 67.69 101 SER A CA 1
ATOM 776 C C . SER A 1 101 ? -22.168 -0.446 -1.498 1.00 67.69 101 SER A C 1
ATOM 778 O O . SER A 1 101 ? -22.257 -1.565 -2.006 1.00 67.69 101 SER A O 1
ATOM 780 N N . SER A 1 102 ? -22.327 0.677 -2.192 1.00 74.88 102 SER A N 1
ATOM 781 C CA . SER A 1 102 ? -22.358 0.664 -3.649 1.00 74.88 102 SER A CA 1
ATOM 782 C C . SER A 1 102 ? -21.011 0.150 -4.182 1.00 74.88 102 SER A C 1
ATOM 784 O O . SER A 1 102 ? -19.973 0.461 -3.583 1.00 74.88 102 SER A O 1
ATOM 786 N N . PRO A 1 103 ? -20.992 -0.634 -5.273 1.00 75.75 103 PRO A N 1
ATOM 787 C CA . PRO A 1 103 ? -19.748 -1.060 -5.900 1.00 75.75 103 PRO A CA 1
ATOM 788 C C . PRO A 1 103 ? -18.981 0.150 -6.441 1.00 75.75 103 PRO A C 1
ATOM 790 O O . PRO A 1 103 ? -19.583 1.083 -6.978 1.00 75.75 103 PRO A O 1
ATOM 793 N N . GLY A 1 104 ? -17.651 0.126 -6.328 1.00 75.19 104 GLY A N 1
ATOM 794 C CA . GLY A 1 104 ? -16.807 1.097 -7.026 1.00 75.19 104 GLY A CA 1
ATOM 795 C C . GLY A 1 104 ? -16.848 0.898 -8.552 1.00 75.19 104 GLY A C 1
ATOM 796 O O . GLY A 1 104 ? -17.458 -0.059 -9.032 1.00 75.19 104 GLY A O 1
ATOM 797 N N . PRO A 1 105 ? -16.145 1.730 -9.341 1.00 73.81 105 PRO A N 1
ATOM 798 C CA . PRO A 1 105 ? -16.078 1.600 -10.804 1.00 73.81 105 PRO A CA 1
ATOM 799 C C . PRO A 1 105 ? -15.619 0.220 -11.314 1.00 73.81 105 PRO A C 1
ATOM 801 O O . PRO A 1 105 ? -15.924 -0.148 -12.441 1.00 73.81 105 PRO A O 1
ATOM 804 N N . GLY A 1 106 ? -14.915 -0.559 -10.481 1.00 73.44 106 GLY A N 1
ATOM 805 C CA . GLY A 1 106 ? -14.527 -1.946 -10.766 1.00 73.44 106 GLY A CA 1
ATOM 806 C C . GLY A 1 106 ? -15.591 -3.008 -10.449 1.00 73.44 106 GLY A C 1
ATOM 807 O O . GLY A 1 106 ? -15.309 -4.193 -10.584 1.00 73.44 106 GLY A O 1
ATOM 808 N N . GLY A 1 107 ? -16.786 -2.630 -9.982 1.00 74.50 107 GLY A N 1
ATOM 809 C CA . GLY A 1 107 ? -17.905 -3.547 -9.718 1.00 74.50 107 GLY A CA 1
ATOM 810 C C . GLY A 1 107 ? -17.760 -4.449 -8.483 1.00 74.50 107 GLY A C 1
ATOM 811 O O . GLY A 1 107 ? -18.671 -5.218 -8.185 1.00 74.50 107 GLY A O 1
ATOM 812 N N . LEU A 1 108 ? -16.656 -4.352 -7.741 1.00 73.25 108 LEU A N 1
ATOM 813 C CA . LEU A 1 108 ? -16.416 -5.133 -6.526 1.00 73.25 108 LEU A CA 1
ATOM 814 C C . LEU A 1 108 ? -16.971 -4.395 -5.300 1.00 73.25 108 LEU A C 1
ATOM 816 O O . LEU A 1 108 ? -16.547 -3.280 -4.993 1.00 73.25 108 LEU A O 1
ATOM 820 N N . SER A 1 109 ? -17.925 -5.012 -4.601 1.00 78.00 109 SER A N 1
ATOM 821 C CA . SER A 1 109 ? -18.427 -4.543 -3.304 1.00 78.00 109 SER A CA 1
ATOM 822 C C . SER A 1 109 ? -17.588 -5.107 -2.149 1.00 78.00 109 SER A C 1
ATOM 824 O O . SER A 1 109 ? -16.895 -6.117 -2.302 1.00 78.00 109 SER A O 1
ATOM 826 N N . TYR A 1 110 ? -17.681 -4.500 -0.960 1.00 76.44 110 TYR A N 1
ATOM 827 C CA . TYR A 1 110 ? -17.035 -5.040 0.248 1.00 76.44 110 TYR A CA 1
ATOM 828 C C . TYR A 1 110 ? -17.510 -6.454 0.607 1.00 76.44 110 TYR A C 1
ATOM 830 O O . TYR A 1 110 ? -16.755 -7.227 1.194 1.00 76.44 110 TYR A O 1
ATOM 838 N N . GLU A 1 111 ? -18.734 -6.815 0.221 1.00 75.69 111 GLU A N 1
ATOM 839 C CA . GLU A 1 111 ? -19.253 -8.176 0.362 1.00 75.69 111 GLU A CA 1
ATOM 840 C C . GLU A 1 111 ? -18.416 -9.169 -0.456 1.00 75.69 111 GLU A C 1
ATOM 842 O O . GLU A 1 111 ? -18.041 -10.222 0.055 1.00 75.69 111 GLU A O 1
ATOM 847 N N . ILE A 1 112 ? -18.048 -8.807 -1.690 1.00 75.62 112 ILE A N 1
ATOM 848 C CA . ILE A 1 112 ? -17.211 -9.642 -2.560 1.00 75.62 112 ILE A CA 1
ATOM 849 C C . ILE A 1 112 ? -15.783 -9.736 -2.008 1.00 75.62 112 ILE A C 1
ATOM 851 O O . ILE A 1 112 ? -15.216 -10.826 -1.963 1.00 75.62 112 ILE A O 1
ATOM 855 N N . LEU A 1 113 ? -15.217 -8.627 -1.521 1.00 75.62 113 LEU A N 1
ATOM 856 C CA . LEU A 1 113 ? -13.882 -8.614 -0.906 1.00 75.62 113 LEU A CA 1
ATOM 857 C C . LEU A 1 113 ? -13.801 -9.526 0.326 1.00 75.62 113 LEU A C 1
ATOM 859 O O . LEU A 1 113 ? -12.835 -10.272 0.478 1.00 75.62 113 LEU A O 1
ATOM 863 N N . ARG A 1 114 ? -14.840 -9.523 1.172 1.00 75.56 114 ARG A N 1
ATOM 864 C CA . ARG A 1 114 ? -14.922 -10.393 2.354 1.00 75.56 114 ARG A CA 1
ATOM 865 C C . ARG A 1 114 ? -14.939 -11.876 1.978 1.00 75.56 114 ARG A C 1
ATOM 867 O O . ARG A 1 114 ? -14.348 -12.676 2.693 1.00 75.56 114 ARG A O 1
ATOM 874 N N . ILE A 1 115 ? -15.563 -12.228 0.852 1.00 72.06 115 ILE A N 1
ATOM 875 C CA . ILE A 1 115 ? -15.593 -13.608 0.350 1.00 72.06 115 ILE A CA 1
ATOM 876 C C . ILE A 1 115 ? -14.232 -14.030 -0.218 1.00 72.06 115 ILE A C 1
ATOM 878 O O . ILE A 1 115 ? -13.782 -15.139 0.046 1.00 72.06 115 ILE A O 1
ATOM 882 N N . ILE A 1 116 ? -13.569 -13.156 -0.981 1.00 75.62 116 ILE A N 1
ATOM 883 C CA . ILE A 1 116 ? -12.262 -13.461 -1.587 1.00 75.62 116 ILE A CA 1
ATOM 884 C C . ILE A 1 116 ? -11.196 -13.677 -0.508 1.00 75.62 116 ILE A C 1
ATOM 886 O O . ILE A 1 116 ? -10.354 -14.560 -0.639 1.00 75.62 116 ILE A O 1
ATOM 890 N N . ILE A 1 117 ? -11.231 -12.861 0.546 1.00 73.38 117 ILE A N 1
ATOM 891 C CA . ILE A 1 117 ? -10.161 -12.808 1.543 1.00 73.38 117 ILE A CA 1
ATOM 892 C C . ILE A 1 117 ? -10.421 -13.753 2.721 1.00 73.38 117 ILE A C 1
ATOM 894 O O . ILE A 1 117 ? -9.467 -14.208 3.333 1.00 73.38 117 ILE A O 1
ATOM 898 N N . CYS A 1 118 ? -11.673 -14.132 3.004 1.00 68.50 118 CYS A N 1
ATOM 899 C CA . CYS A 1 118 ? -12.005 -15.131 4.025 1.00 68.50 118 CYS A CA 1
ATOM 900 C C . CYS A 1 118 ? -12.676 -16.370 3.398 1.00 68.50 118 CYS A C 1
ATOM 902 O O . CYS A 1 118 ? -13.890 -16.554 3.537 1.00 68.50 118 CYS A O 1
ATOM 904 N N . PRO A 1 119 ? -11.919 -17.239 2.699 1.00 59.28 119 PRO A N 1
ATOM 905 C CA . PRO A 1 119 ? -12.455 -18.437 2.067 1.00 59.28 119 PRO A CA 1
ATOM 906 C C . PRO A 1 119 ? -12.641 -19.564 3.097 1.00 59.28 119 PRO A C 1
ATOM 908 O O . PRO A 1 119 ? -11.983 -20.600 3.049 1.00 59.28 119 PRO A O 1
ATOM 911 N N . SER A 1 120 ? -13.553 -19.372 4.047 1.00 53.81 120 SER A N 1
ATOM 912 C CA . SER A 1 120 ? -14.217 -20.487 4.725 1.00 53.81 120 SER A CA 1
ATOM 913 C C . SER A 1 120 ? -15.488 -20.749 3.932 1.00 53.81 120 SER A C 1
ATOM 915 O O . SER A 1 120 ? -16.305 -19.843 3.814 1.00 53.81 120 SER A O 1
ATOM 917 N N . SER A 1 121 ? -15.603 -21.924 3.307 1.00 55.84 121 SER A N 1
ATOM 918 C CA . SER A 1 121 ? -16.720 -22.365 2.451 1.00 55.84 121 SER A CA 1
ATOM 919 C C . SER A 1 121 ? -18.049 -21.654 2.756 1.00 55.84 121 SER A C 1
ATOM 921 O O . SER A 1 121 ? -18.764 -22.027 3.687 1.00 55.84 121 SER A O 1
ATOM 923 N N . PHE A 1 122 ? -18.366 -20.614 1.978 1.00 59.84 122 PHE A N 1
ATOM 924 C CA . PHE A 1 122 ? -19.508 -19.734 2.219 1.00 59.84 122 PHE A CA 1
ATOM 925 C C . PHE A 1 122 ? -20.472 -19.789 1.032 1.00 59.84 122 PHE A C 1
ATOM 927 O O . PHE A 1 122 ? -20.067 -19.699 -0.131 1.00 59.84 122 PHE A O 1
ATOM 934 N N . VAL A 1 123 ? -21.764 -19.937 1.331 1.00 62.66 123 VAL A N 1
ATOM 935 C CA . VAL A 1 123 ? -22.849 -19.827 0.350 1.00 62.66 123 VAL A CA 1
ATOM 936 C C . VAL A 1 123 ? -23.493 -18.460 0.532 1.00 62.66 123 VAL A C 1
ATOM 938 O O . VAL A 1 123 ? -24.084 -18.188 1.574 1.00 62.66 123 VAL A O 1
ATOM 941 N N . SER A 1 124 ? -23.373 -17.602 -0.481 1.00 66.94 124 SER A N 1
ATOM 942 C CA . SER A 1 124 ? -24.002 -16.277 -0.498 1.00 66.94 124 SER A CA 1
ATOM 943 C C . SER A 1 124 ? -25.167 -16.252 -1.484 1.00 66.94 124 SER A C 1
ATOM 945 O O . SER A 1 124 ? -25.109 -16.892 -2.536 1.00 66.94 124 SER A O 1
ATOM 947 N N . LEU A 1 125 ? -26.224 -15.506 -1.164 1.00 74.06 125 LEU A N 1
ATOM 948 C CA . LEU A 1 125 ? -27.378 -15.311 -2.041 1.00 74.06 125 LEU A CA 1
ATOM 949 C C . LEU A 1 125 ? -27.245 -13.963 -2.757 1.00 74.06 125 LEU A C 1
ATOM 951 O O . LEU A 1 125 ? -27.232 -12.921 -2.104 1.00 74.06 125 LEU A O 1
ATOM 955 N N . LEU A 1 126 ? -27.176 -13.969 -4.091 1.00 78.06 126 LEU A N 1
ATOM 956 C CA . LEU A 1 126 ? -27.230 -12.738 -4.882 1.00 78.06 126 LEU A CA 1
ATOM 957 C C . LEU A 1 126 ? -28.651 -12.476 -5.399 1.00 78.06 126 LEU A C 1
ATOM 959 O O . LEU A 1 126 ? -29.265 -13.389 -5.960 1.00 78.06 126 LEU A O 1
ATOM 963 N N . PRO A 1 127 ? -29.167 -11.243 -5.270 1.00 76.88 127 PRO A N 1
ATOM 964 C CA . PRO A 1 127 ? -30.486 -10.897 -5.776 1.00 76.88 127 PRO A CA 1
ATOM 965 C C . PRO A 1 127 ? -30.500 -10.896 -7.310 1.00 76.88 127 PRO A C 1
ATOM 967 O O . PRO A 1 127 ? -29.621 -10.340 -7.972 1.00 76.88 127 PRO A O 1
ATOM 970 N N . LYS A 1 128 ? -31.524 -11.518 -7.888 1.00 76.62 128 LYS A N 1
ATOM 971 C CA . LYS A 1 128 ? -31.891 -11.446 -9.305 1.00 76.62 128 LYS A CA 1
ATOM 972 C C . LYS A 1 128 ? -32.950 -10.352 -9.474 1.00 76.62 128 LYS A C 1
ATOM 974 O O . LYS A 1 128 ? -33.661 -10.012 -8.535 1.00 76.62 128 LYS A O 1
ATOM 979 N N . CYS A 1 129 ? -33.064 -9.797 -10.679 1.00 70.94 129 CYS A N 1
ATOM 980 C CA . CYS A 1 129 ? -34.132 -8.850 -11.000 1.00 70.94 129 CYS A CA 1
ATOM 981 C C . CYS A 1 129 ? -35.508 -9.528 -10.803 1.00 70.94 129 CYS A C 1
ATOM 983 O O . CYS A 1 129 ? -35.769 -10.538 -11.459 1.00 70.94 129 CYS A O 1
ATOM 985 N N . GLY A 1 130 ? -36.335 -9.012 -9.884 1.00 80.88 130 GLY A N 1
ATOM 986 C CA . GLY A 1 130 ? -37.627 -9.587 -9.483 1.00 80.88 130 GLY A CA 1
ATOM 987 C C . GLY A 1 130 ? -38.046 -9.177 -8.061 1.00 80.88 130 GLY A C 1
ATOM 988 O O . GLY A 1 130 ? -37.370 -8.367 -7.425 1.00 80.88 130 G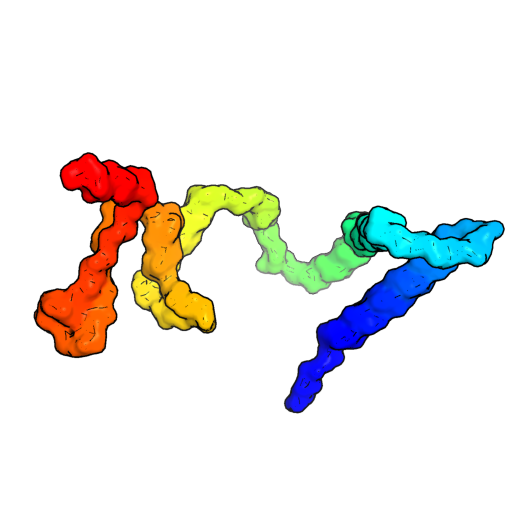LY A O 1
ATOM 989 N N . ASP A 1 131 ? -39.154 -9.733 -7.561 1.00 81.56 131 ASP A N 1
ATOM 990 C CA . ASP A 1 131 ? -39.589 -9.559 -6.167 1.00 81.56 131 ASP A CA 1
ATOM 991 C C . ASP A 1 131 ? -38.665 -10.347 -5.226 1.00 81.56 131 ASP A C 1
ATOM 993 O O . ASP A 1 131 ? -38.576 -11.573 -5.303 1.00 81.56 131 ASP A O 1
ATOM 997 N N . LEU A 1 132 ? -37.963 -9.640 -4.340 1.00 77.00 132 LEU A N 1
ATOM 998 C CA . LEU A 1 132 ? -36.982 -10.223 -3.418 1.00 77.00 132 LEU A CA 1
ATOM 999 C C . LEU A 1 132 ? -37.623 -11.030 -2.279 1.00 77.00 132 LEU A C 1
ATOM 1001 O O . LEU A 1 132 ? -36.901 -11.707 -1.543 1.00 77.00 132 LEU A O 1
ATOM 1005 N N . SER A 1 133 ? -38.950 -10.975 -2.144 1.00 82.50 133 SER A N 1
ATOM 1006 C CA . SER A 1 133 ? -39.727 -11.812 -1.222 1.00 82.50 133 SER A CA 1
ATOM 1007 C C . SER A 1 133 ? -39.837 -13.263 -1.710 1.00 82.50 133 SER A C 1
ATOM 1009 O O . SER A 1 133 ? -40.067 -14.165 -0.906 1.00 82.50 133 SER A O 1
ATOM 1011 N N . ASP A 1 134 ? -39.651 -13.495 -3.015 1.00 78.75 134 ASP A N 1
ATOM 1012 C CA . ASP A 1 134 ? -39.656 -14.822 -3.625 1.00 78.75 134 ASP A CA 1
ATOM 1013 C C . ASP A 1 134 ? -38.236 -15.404 -3.676 1.00 78.75 134 ASP A C 1
ATOM 1015 O O . ASP A 1 134 ? -37.312 -14.834 -4.267 1.00 78.75 134 ASP A O 1
ATOM 1019 N N . LEU A 1 135 ? -38.066 -16.585 -3.079 1.00 76.94 135 LEU A N 1
ATOM 1020 C CA . LEU A 1 135 ? -36.793 -17.297 -3.006 1.00 76.94 135 LEU A CA 1
ATOM 1021 C C . LEU A 1 135 ? -36.227 -17.631 -4.401 1.00 76.94 135 LEU A C 1
ATOM 1023 O O . LEU A 1 135 ? -35.011 -17.721 -4.560 1.00 76.94 135 LEU A O 1
ATOM 1027 N N . GLN A 1 136 ? -37.079 -17.773 -5.426 1.00 79.25 136 GLN A N 1
ATOM 1028 C CA . GLN A 1 136 ? -36.645 -18.054 -6.805 1.00 79.25 136 GLN A CA 1
ATOM 1029 C C . GLN A 1 136 ? -35.873 -16.894 -7.447 1.00 79.25 136 GLN A C 1
ATOM 1031 O O . GLN A 1 136 ? -35.109 -17.092 -8.401 1.00 79.25 136 GLN A O 1
ATOM 1036 N N . ASN A 1 137 ? -36.031 -15.684 -6.908 1.00 83.19 137 ASN A N 1
ATOM 1037 C CA . ASN A 1 137 ? -35.304 -14.498 -7.345 1.00 83.19 137 ASN A CA 1
ATOM 1038 C C . ASN A 1 137 ? -33.945 -14.349 -6.651 1.00 83.19 137 ASN A C 1
ATOM 1040 O O . ASN A 1 137 ? -33.285 -13.328 -6.816 1.00 83.19 137 ASN A O 1
ATOM 1044 N N . TRP A 1 138 ? -33.474 -15.369 -5.935 1.00 78.31 138 TRP A N 1
ATOM 1045 C CA . TRP A 1 138 ? -32.133 -15.403 -5.361 1.00 78.31 138 TRP A CA 1
ATOM 1046 C C . TRP A 1 138 ? -31.264 -16.440 -6.075 1.00 78.31 138 TRP A C 1
ATOM 1048 O O . TRP A 1 138 ? -31.668 -17.579 -6.301 1.00 78.31 138 TRP A O 1
ATOM 1058 N N . ARG A 1 139 ? -30.042 -16.051 -6.450 1.00 76.19 139 ARG A N 1
ATOM 1059 C CA . ARG A 1 139 ? -29.034 -16.962 -7.004 1.00 76.19 139 ARG A CA 1
ATOM 1060 C C . ARG A 1 139 ? -28.101 -17.421 -5.885 1.00 76.19 139 ARG A C 1
ATOM 1062 O O . ARG A 1 139 ? -27.347 -16.588 -5.377 1.00 76.19 139 ARG A O 1
ATOM 1069 N N . PRO A 1 140 ? -28.104 -18.711 -5.514 1.00 66.50 140 PRO A N 1
ATOM 1070 C CA . PRO A 1 140 ? -27.121 -19.234 -4.582 1.00 66.50 140 PRO A CA 1
ATOM 1071 C C . PRO A 1 140 ? -25.768 -19.339 -5.284 1.00 66.50 140 PRO A C 1
ATOM 1073 O O . PRO A 1 140 ? -25.620 -20.046 -6.282 1.00 66.50 140 PRO A O 1
ATOM 1076 N N . ILE A 1 141 ? -24.775 -18.621 -4.769 1.00 70.88 141 ILE A N 1
ATOM 1077 C CA . ILE A 1 141 ? -23.387 -18.742 -5.200 1.00 70.88 141 ILE A CA 1
ATOM 1078 C C . ILE A 1 141 ? -22.624 -19.452 -4.097 1.00 70.88 141 ILE A C 1
ATOM 1080 O O . ILE A 1 141 ? -22.442 -18.930 -2.998 1.00 70.88 141 ILE A O 1
ATOM 1084 N N . SER A 1 142 ? -22.170 -20.658 -4.423 1.00 62.38 142 SER A N 1
ATOM 1085 C CA . SER A 1 142 ? -21.259 -21.423 -3.589 1.00 62.38 142 SER A CA 1
ATOM 1086 C C . SER A 1 142 ? -19.828 -21.143 -4.045 1.00 62.38 142 SER A C 1
ATOM 1088 O O . SER A 1 142 ? -19.370 -21.647 -5.078 1.00 62.38 142 SER A O 1
ATOM 1090 N N . LEU A 1 143 ? -19.127 -20.287 -3.299 1.00 60.00 143 LEU A N 1
ATOM 1091 C CA . LEU A 1 143 ? -17.686 -20.076 -3.448 1.00 60.00 143 LEU A CA 1
ATOM 1092 C C . LEU A 1 143 ? -16.965 -21.126 -2.600 1.00 60.00 143 LEU A C 1
ATOM 1094 O O . LEU A 1 143 ? -16.347 -20.843 -1.581 1.00 60.00 143 LEU A O 1
ATOM 1098 N N . ILE A 1 144 ? -17.111 -22.381 -3.020 1.00 60.41 144 ILE A N 1
ATOM 1099 C CA . ILE A 1 144 ? -16.265 -23.476 -2.552 1.00 60.41 144 ILE A CA 1
ATOM 1100 C C . ILE A 1 144 ? -14.853 -23.222 -3.096 1.00 60.41 144 ILE A C 1
ATOM 1102 O O . ILE A 1 144 ? -14.714 -22.878 -4.279 1.00 60.41 144 ILE A O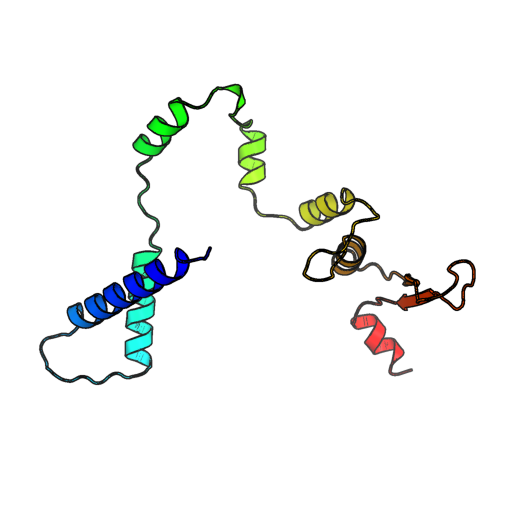 1
ATOM 1106 N N . ASN A 1 145 ? -13.834 -23.368 -2.238 1.00 56.38 145 ASN A N 1
ATOM 1107 C CA . ASN A 1 145 ? -12.433 -23.303 -2.654 1.00 56.38 145 ASN A CA 1
ATOM 1108 C C . ASN A 1 145 ? -12.202 -24.234 -3.854 1.00 56.38 145 ASN A C 1
ATOM 1110 O O . ASN A 1 145 ? -12.853 -25.268 -4.020 1.00 56.38 145 ASN A O 1
ATOM 1114 N N . THR A 1 146 ? -11.282 -23.848 -4.733 1.00 57.88 146 THR A N 1
ATOM 1115 C CA . THR A 1 146 ? -11.009 -24.595 -5.968 1.00 57.88 146 THR A CA 1
ATOM 1116 C C . THR A 1 146 ? -10.655 -26.065 -5.698 1.00 57.88 146 THR A C 1
ATOM 1118 O O . THR A 1 146 ? -10.977 -26.915 -6.523 1.00 57.88 146 THR A O 1
ATOM 1121 N N . ASP A 1 147 ? -10.078 -26.382 -4.533 1.00 54.34 147 ASP A N 1
ATOM 1122 C CA . ASP A 1 147 ? -9.764 -27.747 -4.088 1.00 54.34 147 ASP A CA 1
ATOM 1123 C C . ASP A 1 147 ? -11.014 -28.638 -3.955 1.00 54.34 147 ASP A C 1
ATOM 1125 O O . ASP A 1 147 ? -11.067 -29.723 -4.527 1.00 54.34 147 ASP A O 1
ATOM 1129 N N . ALA A 1 148 ? -12.072 -28.170 -3.300 1.00 56.62 148 ALA A N 1
ATOM 1130 C CA . ALA A 1 148 ? -13.317 -28.910 -3.111 1.00 56.62 148 ALA A CA 1
ATOM 1131 C C . ALA A 1 148 ? -14.197 -28.949 -4.378 1.00 56.62 148 ALA A C 1
ATOM 1133 O O . ALA A 1 148 ? -15.023 -29.855 -4.536 1.00 56.62 148 ALA A O 1
ATOM 1134 N N . LYS A 1 149 ? -13.976 -28.040 -5.340 1.00 58.75 149 LYS A N 1
ATOM 1135 C CA . LYS A 1 149 ? -14.558 -28.147 -6.694 1.00 58.75 149 LYS A CA 1
ATOM 1136 C C . LYS A 1 149 ? -13.958 -29.281 -7.525 1.00 58.75 149 LYS A C 1
ATOM 1138 O O . LYS A 1 149 ? -14.651 -29.801 -8.394 1.00 58.75 149 LYS A O 1
ATOM 1143 N N . ILE A 1 150 ? -12.702 -29.658 -7.284 1.00 60.97 150 ILE A N 1
ATOM 1144 C CA . ILE A 1 150 ? -12.078 -30.799 -7.971 1.00 60.97 150 ILE A CA 1
ATOM 1145 C C . ILE A 1 150 ? -12.724 -32.101 -7.481 1.00 60.97 150 ILE A C 1
ATOM 1147 O O . ILE A 1 150 ? -13.162 -32.908 -8.292 1.00 60.97 150 ILE A O 1
ATOM 1151 N N . TYR A 1 151 ? -12.910 -32.253 -6.166 1.00 56.09 151 TYR A N 1
ATOM 1152 C CA . TYR A 1 151 ? -13.502 -33.467 -5.589 1.00 56.09 151 TYR A CA 1
ATOM 1153 C C . TYR A 1 151 ? -14.963 -33.720 -5.993 1.00 56.09 151 TYR A C 1
ATOM 1155 O O . TYR A 1 151 ? -15.385 -34.868 -6.081 1.00 56.09 151 TYR A O 1
ATOM 1163 N N . THR A 1 152 ? -15.738 -32.670 -6.268 1.00 58.97 152 THR A N 1
ATOM 1164 C CA . THR A 1 152 ? -17.157 -32.793 -6.660 1.00 58.97 152 THR A CA 1
ATOM 1165 C C . THR A 1 152 ? -17.371 -33.054 -8.149 1.00 58.97 152 THR A C 1
ATOM 1167 O O . THR A 1 152 ? -18.506 -33.257 -8.573 1.00 58.97 152 THR A O 1
ATOM 1170 N N . ARG A 1 153 ? -16.308 -33.026 -8.958 1.00 59.12 153 ARG A N 1
ATOM 1171 C CA . ARG A 1 153 ? -16.396 -33.194 -10.412 1.00 59.12 153 ARG A CA 1
ATOM 1172 C C . ARG A 1 153 ? -16.109 -34.627 -10.873 1.00 59.12 153 ARG A C 1
ATOM 1174 O O . ARG A 1 153 ? -16.541 -34.985 -11.964 1.00 59.12 153 ARG A O 1
ATOM 1181 N N . ASP A 1 154 ? -15.458 -35.419 -10.022 1.00 52.22 154 ASP A N 1
ATOM 1182 C CA . ASP A 1 154 ? -15.026 -36.792 -10.313 1.00 52.22 154 ASP A CA 1
ATOM 1183 C C . ASP A 1 154 ? -15.749 -37.861 -9.454 1.00 52.22 154 ASP A C 1
ATOM 1185 O O . ASP A 1 154 ? -15.228 -38.964 -9.286 1.00 52.22 154 ASP A O 1
ATOM 1189 N N . SER A 1 155 ? -16.934 -37.557 -8.897 1.00 46.38 155 SER A N 1
ATOM 1190 C CA . SER A 1 155 ? -17.798 -38.523 -8.177 1.00 46.38 155 SER A CA 1
ATOM 1191 C C . SER A 1 155 ? -19.090 -38.852 -8.918 1.00 46.38 155 SER A C 1
ATOM 1193 O O . SER A 1 155 ? -19.657 -37.944 -9.565 1.00 46.38 155 SER A O 1
#

pLDDT: mean 70.83, std 12.92, range [32.53, 91.19]

Organism: NCBI:txid86635

Foldseek 3Di:
DDDDPVVVVVVVVVVVLVVQVVVPDPDDPDPPPPVVVSVVSVVVVVCVVPPPDPPPVVVVCVVCVPDDPVPDDPPVVVCVVPDDDDLVNVLVVLVPFDPDDQDDPVRDDSVNVNCVSDVPFDWDWDAAPDDPVDPVRTDTDTPHPVVVVVVVVPD

Sequence (155 aa):
MQVSAGVNQVNYLWGELQAYSCSTRNTSQTINTTKGEMLDIVAAFYSTLYLPDSADLSSIDSLLRFLLENLYLSETAQTMLISPITYDGILEGISCCPKRSSPGPGGLSYEILRIIICPSSFVSLLPKCGDLSDLQNWRPISLINTDAKIYTRDS

Radius of gyration: 27.31 Å; chains: 1; bounding box: 74×63×54 Å